Protein AF-A0A1B6J7Y0-F1 (afdb_monomer_lite)

pLDDT: mean 83.36, std 16.85, range [33.19, 98.31]

Radius of gyration: 26.34 Å; chains: 1; bounding box: 70×62×47 Å

Structure (mmCIF, N/CA/C/O backbone):
data_AF-A0A1B6J7Y0-F1
#
_entry.id   AF-A0A1B6J7Y0-F1
#
loop_
_atom_site.group_PDB
_atom_site.id
_atom_site.type_symbol
_atom_site.label_atom_id
_atom_site.label_alt_id
_atom_site.label_comp_id
_atom_site.label_asym_id
_atom_site.label_entity_id
_atom_site.label_seq_id
_atom_site.pdbx_PDB_ins_code
_atom_site.Cartn_x
_atom_site.Cartn_y
_atom_site.Cartn_z
_atom_site.occupancy
_atom_site.B_iso_or_equiv
_atom_site.auth_seq_id
_atom_site.auth_comp_id
_atom_site.auth_asym_id
_atom_site.auth_atom_id
_atom_site.pdbx_PDB_model_num
ATOM 1 N N . GLY A 1 1 ? -1.608 15.119 -3.013 1.00 83.81 1 GLY A N 1
ATOM 2 C CA . GLY A 1 1 ? -0.729 13.961 -3.301 1.00 83.81 1 GLY A CA 1
ATOM 3 C C . GLY A 1 1 ? -1.108 12.775 -2.426 1.00 83.81 1 GLY A C 1
ATOM 4 O O . GLY A 1 1 ? -1.631 13.003 -1.343 1.00 83.81 1 GLY A O 1
ATOM 5 N N . LEU A 1 2 ? -0.848 11.538 -2.877 1.00 93.56 2 LEU A N 1
ATOM 6 C CA . LEU A 1 2 ? -1.266 10.288 -2.208 1.00 93.56 2 LEU A CA 1
ATOM 7 C C . LEU A 1 2 ? -0.816 10.196 -0.740 1.00 93.56 2 LEU A C 1
ATOM 9 O O . LEU A 1 2 ? -1.638 9.933 0.126 1.00 93.56 2 LEU A O 1
ATOM 13 N N . ILE A 1 3 ? 0.459 10.483 -0.456 1.00 97.50 3 ILE A N 1
ATOM 14 C CA . ILE A 1 3 ? 1.036 10.457 0.904 1.00 97.50 3 ILE A CA 1
ATOM 15 C C . ILE A 1 3 ? 0.236 11.348 1.866 1.00 97.50 3 ILE A C 1
ATOM 17 O O . ILE A 1 3 ? -0.100 10.933 2.970 1.00 97.50 3 ILE A O 1
ATOM 21 N N . GLY A 1 4 ? -0.119 12.559 1.424 1.00 97.38 4 GLY A N 1
ATOM 22 C CA . GLY A 1 4 ? -0.915 13.490 2.224 1.00 97.38 4 GLY A CA 1
ATOM 23 C C . GLY A 1 4 ? -2.311 12.953 2.543 1.00 97.38 4 GLY A C 1
ATOM 24 O O . GLY A 1 4 ? -2.765 13.105 3.671 1.00 97.38 4 GLY A O 1
ATOM 25 N N . LEU A 1 5 ? -2.961 12.276 1.588 1.00 97.50 5 LEU A N 1
ATOM 26 C CA . LEU A 1 5 ? -4.272 11.654 1.808 1.00 97.50 5 LEU A CA 1
ATOM 27 C C . LEU A 1 5 ? -4.183 10.479 2.786 1.00 97.50 5 LEU A C 1
ATOM 29 O O . LEU A 1 5 ? -5.011 10.384 3.686 1.00 97.50 5 LEU A O 1
ATOM 33 N N . LEU A 1 6 ? -3.163 9.625 2.653 1.00 98.00 6 LEU A N 1
ATOM 34 C CA . LEU A 1 6 ? -2.922 8.517 3.583 1.00 98.00 6 LEU A CA 1
ATOM 35 C C . LEU A 1 6 ? -2.706 9.039 5.009 1.00 98.00 6 LEU A C 1
ATOM 37 O O . LEU A 1 6 ? -3.392 8.609 5.930 1.00 98.00 6 LEU A O 1
ATOM 41 N N . ASN A 1 7 ? -1.830 10.032 5.179 1.00 97.94 7 ASN A N 1
ATOM 42 C CA . ASN A 1 7 ? -1.553 10.629 6.486 1.00 97.94 7 ASN A CA 1
ATOM 43 C C . ASN A 1 7 ? -2.782 11.327 7.083 1.00 97.94 7 ASN A C 1
ATOM 45 O O . ASN A 1 7 ? -3.017 11.240 8.288 1.00 97.94 7 ASN A O 1
ATOM 49 N N . LEU A 1 8 ? -3.571 12.024 6.261 1.00 97.56 8 LEU A N 1
ATOM 50 C CA . LEU A 1 8 ? -4.809 12.654 6.711 1.00 97.56 8 LEU A CA 1
ATOM 51 C C . LEU A 1 8 ? -5.801 11.599 7.216 1.00 97.56 8 LEU A C 1
ATOM 53 O O . LEU A 1 8 ? -6.318 11.737 8.323 1.00 97.56 8 LEU A O 1
ATOM 57 N N . MET A 1 9 ? -6.006 10.519 6.456 1.00 96.00 9 MET A N 1
ATOM 58 C CA . MET A 1 9 ? -6.873 9.411 6.866 1.00 96.00 9 MET A CA 1
ATOM 59 C C . MET A 1 9 ? -6.391 8.752 8.162 1.00 96.00 9 MET A C 1
ATOM 61 O O . MET A 1 9 ? -7.204 8.534 9.059 1.00 96.00 9 MET A O 1
ATOM 65 N N . SER A 1 10 ? -5.084 8.507 8.312 1.00 96.44 10 SER A N 1
ATOM 66 C CA . SER A 1 10 ? -4.525 7.942 9.547 1.00 96.44 10 SER A CA 1
ATOM 67 C C . SER A 1 10 ? -4.821 8.828 10.751 1.00 96.44 10 SER A C 1
ATOM 69 O O . SER A 1 10 ? -5.215 8.334 11.802 1.00 96.44 10 SER A O 1
ATOM 71 N N . ASN A 1 11 ? -4.675 10.148 10.608 1.00 96.06 11 ASN A N 1
ATOM 72 C CA . ASN A 1 11 ? -4.964 11.076 11.699 1.00 96.06 11 ASN A CA 1
ATOM 73 C C . ASN A 1 11 ? -6.458 11.147 12.039 1.00 96.06 11 ASN A C 1
ATOM 75 O O . ASN A 1 11 ? -6.796 11.183 13.217 1.00 96.06 11 ASN A O 1
ATOM 79 N N . ILE A 1 12 ? -7.351 11.092 11.047 1.00 94.81 12 ILE A N 1
ATOM 80 C CA . ILE A 1 12 ? -8.802 11.039 11.291 1.00 94.81 12 ILE A CA 1
ATOM 81 C C . ILE A 1 12 ? -9.178 9.750 12.039 1.00 94.81 12 ILE A C 1
ATOM 83 O O . ILE A 1 12 ? -9.937 9.787 13.007 1.00 94.81 12 ILE A O 1
ATOM 87 N N . LEU A 1 13 ? -8.618 8.606 11.637 1.00 95.12 13 LEU A N 1
ATOM 88 C CA . LEU A 1 13 ? -8.939 7.307 12.235 1.00 95.12 13 LEU A CA 1
ATOM 89 C C . LEU A 1 13 ? -8.462 7.146 13.682 1.00 95.12 13 LEU A C 1
ATOM 91 O O . LEU A 1 13 ? -9.064 6.358 14.415 1.00 95.12 13 LEU A O 1
ATOM 95 N N . LYS A 1 14 ? -7.463 7.921 14.128 1.00 94.19 14 LYS A N 1
ATOM 96 C CA . LYS A 1 14 ? -7.039 7.959 15.541 1.00 94.19 14 LYS A CA 1
ATOM 97 C C . LYS A 1 14 ? -8.170 8.363 16.489 1.00 94.19 14 LYS A C 1
ATOM 99 O O . LYS A 1 14 ? -8.151 7.974 17.654 1.00 94.19 14 LYS A O 1
ATOM 104 N N . HIS A 1 15 ? -9.175 9.089 15.996 1.00 93.94 15 HIS A N 1
ATOM 105 C CA . HIS A 1 15 ? -10.366 9.462 16.763 1.00 93.94 15 HIS A CA 1
ATOM 106 C C . HIS A 1 15 ? -11.436 8.354 16.828 1.00 93.94 15 HIS A C 1
ATOM 108 O O . HIS A 1 15 ? -12.516 8.584 17.360 1.00 93.94 15 HIS A O 1
ATOM 114 N N . ASN A 1 16 ? -11.142 7.150 16.319 1.00 85.88 16 ASN A N 1
ATOM 115 C CA . ASN A 1 16 ? -12.008 5.964 16.340 1.00 85.88 16 ASN A CA 1
ATOM 116 C C . ASN A 1 16 ? -13.448 6.208 15.841 1.00 85.88 16 ASN A C 1
ATOM 118 O O . ASN A 1 16 ? -14.408 5.899 16.550 1.00 85.88 16 ASN A O 1
ATOM 122 N N . PRO A 1 17 ? -13.628 6.720 14.610 1.00 89.31 17 PRO A N 1
ATOM 123 C CA . PRO A 1 17 ? -14.957 6.846 14.026 1.00 89.31 17 PRO A CA 1
ATOM 124 C C . PRO A 1 17 ? -15.599 5.466 13.817 1.00 89.31 17 PRO A C 1
ATOM 126 O O . PRO A 1 17 ? -14.915 4.494 13.485 1.00 89.31 17 PRO A O 1
ATOM 129 N N . SER A 1 18 ? -16.930 5.389 13.919 1.00 89.44 18 SER A N 1
ATOM 130 C CA . SER A 1 18 ? -17.707 4.162 13.659 1.00 89.44 18 SER A CA 1
ATOM 131 C C . SER A 1 18 ? -17.487 3.593 12.251 1.00 89.44 18 SER A C 1
ATOM 133 O O . SER A 1 18 ? -17.546 2.382 12.059 1.00 89.44 18 SER A O 1
ATOM 135 N N . PHE A 1 19 ? -17.134 4.451 11.287 1.00 91.69 19 PHE A N 1
ATOM 136 C CA . PHE A 1 19 ? -16.689 4.082 9.937 1.00 91.69 19 PHE A CA 1
ATOM 137 C C . PHE A 1 19 ? -15.668 2.934 9.931 1.00 91.69 19 PHE A C 1
ATOM 139 O O . PHE A 1 19 ? -15.732 2.040 9.090 1.00 91.69 19 PHE A O 1
ATOM 146 N N . LYS A 1 20 ? -14.741 2.936 10.896 1.00 90.69 20 LYS A N 1
ATOM 147 C CA . LYS A 1 20 ? -13.635 1.982 10.985 1.00 90.69 20 LYS A CA 1
ATOM 148 C C . LYS A 1 20 ? -14.099 0.530 11.085 1.00 90.69 20 LYS A C 1
ATOM 150 O O . LYS A 1 20 ? -13.458 -0.347 10.515 1.00 90.69 20 LYS A O 1
ATOM 155 N N . THR A 1 21 ? -15.176 0.271 11.826 1.00 90.25 21 THR A N 1
ATOM 156 C CA . THR A 1 21 ? -15.714 -1.082 12.045 1.00 90.25 21 THR A CA 1
ATOM 157 C C . THR A 1 21 ? -16.786 -1.466 11.026 1.00 90.25 21 THR A C 1
ATOM 159 O O . THR A 1 21 ? -17.167 -2.636 10.957 1.00 90.25 21 THR A O 1
ATOM 162 N N . GLY A 1 22 ? -17.251 -0.501 10.228 1.00 92.62 22 GLY A N 1
ATOM 163 C CA . GLY A 1 22 ? -18.203 -0.698 9.142 1.00 92.62 22 GLY A CA 1
ATOM 164 C C . GLY A 1 22 ? -17.618 -1.444 7.941 1.00 92.62 22 GLY A C 1
ATOM 165 O O . GLY A 1 22 ? -16.425 -1.757 7.872 1.00 92.62 22 GLY A O 1
ATOM 166 N N . LYS A 1 23 ? -18.481 -1.717 6.958 1.00 94.12 23 LYS A N 1
ATOM 167 C CA . LYS A 1 23 ? -18.084 -2.369 5.698 1.00 94.12 23 LYS A CA 1
ATOM 168 C C . LYS A 1 23 ? -17.173 -1.466 4.872 1.00 94.12 23 LYS A C 1
ATOM 170 O O . LYS A 1 23 ? -16.273 -1.943 4.192 1.00 94.12 23 LYS A O 1
ATOM 175 N N . GLU A 1 24 ? -17.382 -0.164 4.974 1.00 93.44 24 GLU A N 1
ATOM 176 C CA . GLU A 1 24 ? -16.629 0.870 4.282 1.00 93.44 24 GLU A CA 1
ATOM 177 C C . GLU A 1 24 ? -15.188 0.942 4.810 1.00 93.44 24 GLU A C 1
ATOM 179 O O . GLU A 1 24 ? -14.249 1.032 4.021 1.00 93.44 24 GLU A O 1
ATOM 184 N N . GLY A 1 25 ? -14.986 0.801 6.126 1.00 94.56 25 GLY A N 1
ATOM 185 C CA . GLY A 1 25 ? -13.652 0.695 6.726 1.00 94.56 25 GLY A CA 1
ATOM 186 C C . GLY A 1 25 ? -12.895 -0.560 6.278 1.00 94.56 25 GLY A C 1
ATOM 187 O O . GLY A 1 25 ? -11.696 -0.495 6.005 1.00 94.56 25 GLY A O 1
ATOM 188 N N . GLN A 1 26 ? -13.596 -1.688 6.128 1.00 95.81 26 GLN A N 1
ATOM 189 C CA . GLN A 1 26 ? -13.025 -2.926 5.577 1.00 95.81 26 GLN A CA 1
ATOM 190 C C . GLN A 1 26 ? -12.687 -2.790 4.086 1.00 95.81 26 GLN A C 1
ATOM 192 O O . GLN A 1 26 ? -11.650 -3.277 3.636 1.00 95.81 26 GLN A O 1
ATOM 197 N N . ALA A 1 27 ? -13.530 -2.103 3.310 1.00 97.00 27 ALA A N 1
ATOM 198 C CA . ALA A 1 27 ? -13.248 -1.800 1.909 1.00 97.00 27 ALA A CA 1
ATOM 199 C C . ALA A 1 27 ? -11.995 -0.922 1.774 1.00 97.00 27 ALA A C 1
ATOM 201 O O . ALA A 1 27 ? -11.102 -1.256 0.998 1.00 97.00 27 ALA A O 1
ATOM 202 N N . LEU A 1 28 ? -11.872 0.123 2.600 1.00 96.69 28 LEU A N 1
ATOM 203 C CA . LEU A 1 28 ? -10.677 0.967 2.642 1.00 96.69 28 LEU A CA 1
ATOM 204 C C . LEU A 1 28 ? -9.423 0.164 3.014 1.00 96.69 28 LEU A C 1
ATOM 206 O O . LEU A 1 28 ? -8.381 0.337 2.387 1.00 96.69 28 LEU A O 1
ATOM 210 N N . LEU A 1 29 ? -9.510 -0.737 3.998 1.00 97.81 29 LEU A N 1
ATOM 211 C CA . LEU A 1 29 ? -8.403 -1.628 4.361 1.00 97.81 29 LEU A CA 1
ATOM 212 C C . LEU A 1 29 ? -7.934 -2.448 3.158 1.00 97.81 29 LEU A C 1
ATOM 214 O O . LEU A 1 29 ? -6.732 -2.524 2.898 1.00 97.81 29 LEU A O 1
ATOM 218 N N . ASN A 1 30 ? -8.876 -3.025 2.409 1.00 96.75 30 ASN A N 1
ATOM 219 C CA . ASN A 1 30 ? -8.566 -3.789 1.207 1.00 96.75 30 ASN A CA 1
ATOM 220 C C . ASN A 1 30 ? -7.902 -2.910 0.142 1.00 96.75 30 ASN A C 1
ATOM 222 O O . ASN A 1 30 ? -6.867 -3.297 -0.386 1.00 96.75 30 ASN A O 1
ATOM 226 N N . GLU A 1 31 ? -8.424 -1.714 -0.128 1.00 96.06 31 GLU A N 1
ATOM 227 C CA . GLU A 1 31 ? -7.817 -0.799 -1.101 1.00 96.06 31 GLU A CA 1
ATOM 228 C C . GLU A 1 31 ? -6.390 -0.391 -0.721 1.00 96.06 31 GLU A C 1
ATOM 230 O O . GLU A 1 31 ? -5.491 -0.421 -1.562 1.00 96.06 31 GLU A O 1
ATOM 235 N N . VAL A 1 32 ? -6.152 -0.047 0.548 1.00 97.56 32 VAL A N 1
ATOM 236 C CA . VAL A 1 32 ? -4.815 0.323 1.035 1.00 97.56 32 VAL A CA 1
ATOM 237 C C . VAL A 1 32 ? -3.854 -0.865 0.933 1.00 97.56 32 VAL A C 1
ATOM 239 O O . VAL A 1 32 ? -2.686 -0.682 0.582 1.00 97.56 32 VAL A O 1
ATOM 242 N N . PHE A 1 33 ? -4.338 -2.085 1.176 1.00 97.56 33 PHE A N 1
ATOM 243 C CA . PHE A 1 33 ? -3.562 -3.303 0.957 1.00 97.56 33 PHE A CA 1
ATOM 244 C C . PHE A 1 33 ? -3.172 -3.470 -0.521 1.00 97.56 33 PHE A C 1
ATOM 246 O O . PHE A 1 33 ? -1.999 -3.686 -0.826 1.00 97.56 33 PHE A O 1
ATOM 253 N N . GLU A 1 34 ? -4.111 -3.282 -1.452 1.00 95.00 34 GLU A N 1
ATOM 254 C CA . GLU A 1 34 ? -3.819 -3.326 -2.891 1.00 95.00 34 GLU A CA 1
ATOM 255 C C . GLU A 1 34 ? -2.838 -2.214 -3.303 1.00 95.00 34 GLU A C 1
ATOM 257 O O . GLU A 1 34 ? -1.929 -2.441 -4.101 1.00 95.00 34 GLU A O 1
ATOM 262 N N . PHE A 1 35 ? -2.928 -1.014 -2.715 1.00 95.50 35 PHE A N 1
ATOM 263 C CA . PHE A 1 35 ? -1.967 0.065 -2.981 1.00 95.50 35 PHE A CA 1
ATOM 264 C C . PHE A 1 35 ? -0.527 -0.319 -2.622 1.00 95.50 35 PHE A C 1
ATOM 266 O O . PHE A 1 35 ? 0.399 0.216 -3.237 1.00 95.50 35 PHE A O 1
ATOM 273 N N . LEU A 1 36 ? -0.338 -1.226 -1.661 1.00 95.56 36 LEU A N 1
ATOM 274 C CA . LEU A 1 36 ? 0.965 -1.708 -1.200 1.00 95.56 36 LEU A CA 1
ATOM 275 C C . LEU A 1 36 ? 1.489 -2.922 -1.973 1.00 95.56 36 LEU A C 1
ATOM 277 O O . LEU A 1 36 ? 2.708 -3.016 -2.162 1.00 95.56 36 LEU A O 1
ATOM 281 N N . PHE A 1 37 ? 0.600 -3.842 -2.359 1.00 93.81 37 PHE A N 1
ATOM 282 C CA . PHE A 1 37 ? 0.976 -5.207 -2.743 1.00 93.81 37 PHE A CA 1
ATOM 283 C C . PHE A 1 37 ? 0.420 -5.694 -4.083 1.00 93.81 37 PHE A C 1
ATOM 285 O O . PHE A 1 37 ? 0.930 -6.690 -4.594 1.00 93.81 37 PHE A O 1
ATOM 292 N N . ALA A 1 38 ? -0.579 -5.023 -4.664 1.00 89.62 38 ALA A N 1
ATOM 293 C CA . ALA A 1 38 ? -1.138 -5.452 -5.941 1.00 89.62 38 ALA A CA 1
ATOM 294 C C . ALA A 1 38 ? -0.076 -5.400 -7.044 1.00 89.62 38 ALA A C 1
ATOM 296 O O . ALA A 1 38 ? 0.687 -4.432 -7.157 1.00 89.62 38 ALA A O 1
ATOM 297 N N . LEU A 1 39 ? -0.056 -6.439 -7.875 1.00 85.44 39 LEU A N 1
ATOM 298 C CA . LEU A 1 39 ? 0.769 -6.479 -9.072 1.00 85.44 39 LEU A CA 1
ATOM 299 C C . LEU A 1 39 ? 0.059 -5.739 -10.213 1.00 85.44 39 LEU A C 1
ATOM 301 O O . LEU A 1 39 ? -1.169 -5.782 -10.300 1.00 85.44 39 LEU A O 1
ATOM 305 N N . PRO A 1 40 ? 0.803 -5.058 -11.096 1.00 83.44 40 PRO A N 1
ATOM 306 C CA . PRO A 1 40 ? 0.213 -4.461 -12.282 1.00 83.44 40 PRO A CA 1
ATOM 307 C C . PRO A 1 40 ? -0.319 -5.547 -13.227 1.00 83.44 40 PRO A C 1
ATOM 309 O O . PRO A 1 40 ? 0.394 -6.489 -13.567 1.00 83.44 40 PRO A O 1
ATOM 312 N N . ASP A 1 41 ? -1.546 -5.366 -13.707 1.00 83.44 41 ASP A N 1
ATOM 313 C CA . ASP A 1 41 ? -2.141 -6.144 -14.798 1.00 83.44 41 ASP A CA 1
ATOM 314 C C . ASP A 1 41 ? -2.487 -5.218 -15.990 1.00 83.44 41 ASP A C 1
ATOM 316 O O . ASP A 1 41 ? -2.428 -3.989 -15.849 1.00 83.44 41 ASP A O 1
ATOM 320 N N . PRO A 1 42 ? -2.828 -5.750 -17.182 1.00 85.88 42 PRO A N 1
ATOM 321 C CA . PRO A 1 42 ? -3.130 -4.935 -18.360 1.00 85.88 42 PRO A CA 1
ATOM 322 C C . PRO A 1 42 ? -4.195 -3.853 -18.137 1.00 85.88 42 PRO A C 1
ATOM 324 O O . PRO A 1 42 ? -4.092 -2.786 -18.752 1.00 85.88 42 PRO A O 1
ATOM 327 N N . SER A 1 43 ? -5.161 -4.114 -17.253 1.00 84.06 43 SER A N 1
ATOM 328 C CA . SER A 1 43 ? -6.243 -3.204 -16.867 1.00 84.06 43 SER A CA 1
ATOM 329 C C . SER A 1 43 ? -5.807 -2.231 -15.770 1.00 84.06 43 SER A C 1
ATOM 331 O O . SER A 1 43 ? -6.249 -1.085 -15.763 1.00 84.06 43 SER A O 1
ATOM 333 N N . ASN A 1 44 ? -4.898 -2.641 -14.876 1.00 81.50 44 ASN A N 1
ATOM 334 C CA . ASN A 1 44 ? -4.449 -1.828 -13.744 1.00 81.50 44 ASN A CA 1
ATOM 335 C C . ASN A 1 44 ? -2.925 -1.620 -13.697 1.00 81.50 44 ASN A C 1
ATOM 337 O O . ASN A 1 44 ? -2.252 -1.855 -12.690 1.00 81.50 44 ASN A O 1
ATOM 341 N N . ARG A 1 45 ? -2.370 -1.068 -14.780 1.00 86.75 45 ARG A N 1
ATOM 342 C CA . ARG A 1 45 ? -0.919 -0.842 -14.964 1.00 86.75 45 ARG A CA 1
ATOM 343 C C . ARG A 1 45 ? -0.258 0.059 -13.915 1.00 86.75 45 ARG A C 1
ATOM 345 O O . ARG A 1 45 ? 0.965 0.111 -13.816 1.00 86.75 45 ARG A O 1
ATOM 352 N N . HIS A 1 46 ? -1.046 0.836 -13.175 1.00 82.50 46 HIS A N 1
ATOM 353 C CA . HIS A 1 46 ? -0.533 1.816 -12.220 1.00 82.50 46 HIS A CA 1
ATOM 354 C C . HIS A 1 46 ? -0.218 1.232 -10.838 1.00 82.50 46 HIS A C 1
ATOM 356 O O . HIS A 1 46 ? 0.369 1.948 -10.022 1.00 82.50 46 HIS A O 1
ATOM 362 N N . PHE A 1 47 ? -0.570 -0.031 -10.575 1.00 87.19 47 PHE A N 1
ATOM 363 C CA . PHE A 1 47 ? -0.229 -0.692 -9.319 1.00 87.19 47 PHE A CA 1
ATOM 364 C C . PHE A 1 47 ? 1.234 -1.173 -9.258 1.00 87.19 47 PHE A C 1
ATOM 366 O O . PHE A 1 47 ? 1.860 -1.391 -10.297 1.00 87.19 47 PHE A O 1
ATOM 373 N N . PRO A 1 48 ? 1.786 -1.318 -8.038 1.00 92.56 48 PRO A N 1
ATOM 374 C CA . PRO A 1 48 ? 1.237 -0.797 -6.781 1.00 92.56 48 PRO A CA 1
ATOM 375 C C . PRO A 1 48 ? 1.269 0.742 -6.760 1.00 92.56 48 PRO A C 1
ATOM 377 O O . PRO A 1 48 ? 2.147 1.369 -7.361 1.00 92.56 48 PRO A O 1
ATOM 380 N N . LYS A 1 49 ? 0.309 1.380 -6.073 1.00 91.81 49 LYS A N 1
ATOM 381 C CA . LYS A 1 49 ? 0.258 2.854 -5.979 1.00 91.81 49 LYS A CA 1
ATOM 382 C C . LYS A 1 49 ? 1.342 3.406 -5.042 1.00 91.81 49 LYS A C 1
ATOM 384 O O . LYS A 1 49 ? 1.892 4.478 -5.298 1.00 91.81 49 LYS A O 1
ATOM 389 N N . CYS A 1 50 ? 1.692 2.674 -3.984 1.00 94.75 50 CYS A N 1
ATOM 390 C CA . CYS A 1 50 ? 2.738 3.042 -3.030 1.00 94.75 50 CYS A CA 1
ATOM 391 C C . CYS A 1 50 ? 4.127 2.599 -3.520 1.00 94.75 50 CYS A C 1
ATOM 393 O O . CYS A 1 50 ? 4.693 1.619 -3.033 1.00 94.75 50 CYS A O 1
ATOM 395 N N . LYS A 1 51 ? 4.678 3.343 -4.490 1.00 90.62 51 LYS A N 1
ATOM 396 C CA . LYS A 1 51 ? 5.982 3.052 -5.121 1.00 90.62 51 LYS A CA 1
ATOM 397 C C . LYS A 1 51 ? 7.192 3.551 -4.328 1.00 90.62 51 LYS A C 1
ATOM 399 O O . LYS A 1 51 ? 8.258 2.956 -4.411 1.00 90.62 51 LYS A O 1
ATOM 404 N N . SER A 1 52 ? 7.050 4.647 -3.579 1.00 94.00 52 SER A N 1
ATOM 405 C CA . SER A 1 52 ? 8.142 5.230 -2.789 1.00 94.00 52 SER A CA 1
ATOM 406 C C . SER A 1 52 ? 8.119 4.740 -1.345 1.00 94.00 52 SER A C 1
ATOM 408 O O . SER A 1 52 ? 7.053 4.447 -0.803 1.00 94.00 52 SER A O 1
ATOM 410 N N . GLN A 1 53 ? 9.284 4.728 -0.692 1.00 95.94 53 GLN A N 1
ATOM 411 C CA . GLN A 1 53 ? 9.390 4.342 0.716 1.00 95.94 53 GLN A CA 1
ATOM 412 C C . GLN A 1 53 ? 8.455 5.168 1.610 1.00 95.94 53 GLN A C 1
ATOM 414 O O . GLN A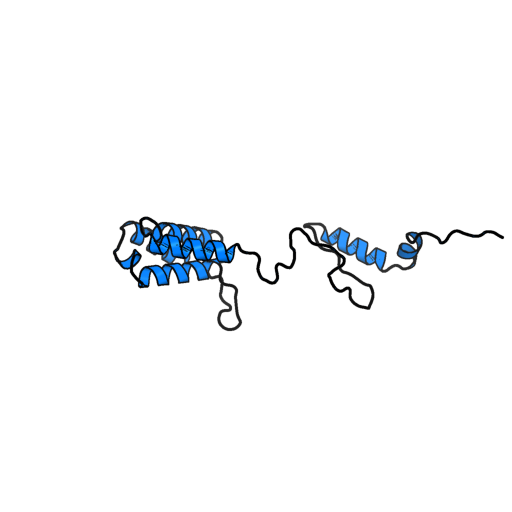 1 53 ? 7.728 4.605 2.418 1.00 95.94 53 GLN A O 1
ATOM 419 N N . ALA A 1 54 ? 8.396 6.487 1.399 1.00 96.56 54 ALA A N 1
ATOM 420 C CA . ALA A 1 54 ? 7.501 7.370 2.145 1.00 96.56 54 ALA A CA 1
ATOM 421 C C . ALA A 1 54 ? 6.015 6.998 1.971 1.00 96.56 54 ALA A C 1
ATOM 423 O O . ALA A 1 54 ? 5.271 6.966 2.945 1.00 96.56 54 ALA A O 1
ATOM 424 N N . ALA A 1 55 ? 5.581 6.665 0.748 1.00 96.75 55 ALA A N 1
ATOM 425 C CA . ALA A 1 55 ? 4.203 6.240 0.499 1.00 96.75 55 ALA A CA 1
ATOM 426 C C . ALA A 1 55 ? 3.878 4.886 1.137 1.00 96.75 55 ALA A C 1
ATOM 428 O O . ALA A 1 55 ? 2.764 4.692 1.621 1.00 96.75 55 ALA A O 1
ATOM 429 N N . ARG A 1 56 ? 4.846 3.963 1.160 1.00 97.88 56 ARG A N 1
ATOM 430 C CA . ARG A 1 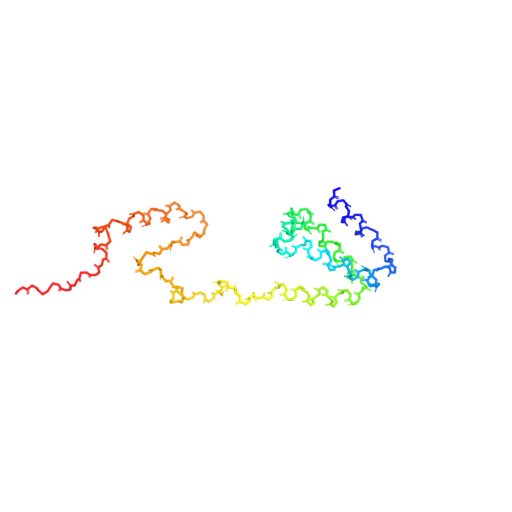56 ? 4.697 2.670 1.834 1.00 97.88 56 ARG A CA 1
ATOM 431 C C . ARG A 1 56 ? 4.565 2.853 3.342 1.00 97.88 56 ARG A C 1
ATOM 433 O O . ARG A 1 56 ? 3.608 2.340 3.908 1.00 97.88 56 ARG A O 1
ATOM 440 N N . SER A 1 57 ? 5.448 3.638 3.964 1.00 98.06 57 SER A N 1
ATOM 441 C CA . SER A 1 57 ? 5.379 3.947 5.398 1.00 98.06 57 SER A CA 1
ATOM 442 C C . SER A 1 57 ? 4.021 4.537 5.789 1.00 98.06 57 SER A C 1
ATOM 444 O O . SER A 1 57 ? 3.346 3.982 6.649 1.00 98.06 57 SER A O 1
ATOM 446 N N . SER A 1 58 ? 3.553 5.571 5.081 1.00 98.25 58 SER A N 1
ATOM 447 C CA . SER A 1 58 ? 2.239 6.177 5.344 1.00 98.25 58 SER A CA 1
ATOM 448 C C . SER A 1 58 ? 1.066 5.202 5.190 1.00 98.25 58 SER A C 1
ATOM 450 O O . SER A 1 58 ? 0.085 5.295 5.926 1.00 98.25 58 SER A O 1
ATOM 452 N N . ALA A 1 59 ? 1.136 4.268 4.237 1.00 98.31 59 ALA A N 1
ATOM 453 C CA . ALA A 1 59 ? 0.102 3.251 4.059 1.00 98.31 59 ALA A CA 1
ATOM 454 C C . ALA A 1 59 ? 0.132 2.191 5.174 1.00 98.31 59 ALA A C 1
ATOM 456 O O . ALA A 1 59 ? -0.928 1.769 5.631 1.00 98.31 59 ALA A O 1
ATOM 457 N N . TYR A 1 60 ? 1.315 1.789 5.653 1.00 98.25 60 TYR A N 1
ATOM 458 C CA . TYR A 1 60 ? 1.428 0.890 6.805 1.00 98.25 60 TYR A CA 1
ATOM 459 C C . TYR A 1 60 ? 0.873 1.522 8.080 1.00 98.25 60 TYR A C 1
ATOM 461 O O . TYR A 1 60 ? 0.096 0.871 8.777 1.00 98.25 60 TYR A O 1
ATOM 469 N N . ASP A 1 61 ? 1.183 2.794 8.338 1.00 98.12 61 ASP A N 1
ATOM 470 C CA . ASP A 1 61 ? 0.625 3.529 9.478 1.00 98.12 61 ASP A CA 1
ATOM 471 C C . ASP A 1 61 ? -0.910 3.557 9.424 1.00 98.12 61 ASP A C 1
ATOM 473 O O . ASP A 1 61 ? -1.583 3.345 10.434 1.00 98.12 61 ASP A O 1
ATOM 477 N N . LEU A 1 62 ? -1.478 3.752 8.229 1.00 98.25 62 LEU A N 1
ATOM 478 C CA . LEU A 1 62 ? -2.924 3.713 8.013 1.00 98.25 62 LEU A CA 1
ATOM 479 C C . LEU A 1 62 ? -3.523 2.327 8.289 1.00 98.25 62 LEU A C 1
ATOM 481 O O . LEU A 1 62 ? -4.560 2.230 8.945 1.00 98.25 62 LEU A O 1
ATOM 485 N N . LEU A 1 63 ? -2.881 1.250 7.823 1.00 98.00 63 LEU A N 1
ATOM 486 C CA . LEU A 1 63 ? -3.328 -0.119 8.102 1.00 98.00 63 LEU A CA 1
ATOM 487 C C . LEU A 1 63 ? -3.304 -0.429 9.603 1.00 98.00 63 LEU A C 1
ATOM 489 O O . LEU A 1 63 ? -4.258 -1.015 10.116 1.00 98.00 63 LEU A O 1
ATOM 493 N N . VAL A 1 64 ? -2.254 -0.006 10.313 1.00 97.31 64 VAL A N 1
ATOM 494 C CA . VAL A 1 64 ? -2.147 -0.159 11.772 1.00 97.31 64 VAL A CA 1
ATOM 495 C C . VAL A 1 64 ? -3.282 0.586 12.473 1.00 97.31 64 VAL A C 1
ATOM 497 O O . VAL A 1 64 ? -3.961 0.016 13.333 1.00 97.31 64 VAL A O 1
ATOM 500 N N . GLU A 1 65 ? -3.546 1.832 12.077 1.00 97.50 65 GLU A N 1
ATOM 501 C CA . GLU A 1 65 ? -4.658 2.593 12.642 1.00 97.50 65 GLU A CA 1
ATOM 502 C C . GLU A 1 65 ? -6.010 1.948 12.323 1.00 97.50 65 GLU A C 1
ATOM 504 O O . GLU A 1 65 ? -6.849 1.882 13.215 1.00 97.50 65 GLU A O 1
ATOM 509 N N . LEU A 1 66 ? -6.227 1.382 11.130 1.00 96.88 66 LEU A N 1
ATOM 510 C CA . LEU A 1 66 ? -7.473 0.696 10.756 1.00 96.88 66 LEU A CA 1
ATOM 511 C C . LEU A 1 66 ? -7.769 -0.558 11.590 1.00 96.88 66 LEU A C 1
ATOM 513 O O . LEU A 1 66 ? -8.942 -0.854 11.833 1.00 96.88 66 LEU A O 1
ATOM 517 N N . VAL A 1 67 ? -6.750 -1.287 12.050 1.00 96.81 67 VAL A N 1
ATOM 518 C CA . VAL A 1 67 ? -6.944 -2.517 12.844 1.00 96.81 67 VAL A CA 1
ATOM 519 C C . VAL A 1 67 ? -7.009 -2.274 14.352 1.00 96.81 67 VAL A C 1
ATOM 521 O O . VAL A 1 67 ? -7.538 -3.104 15.094 1.00 96.81 67 VAL A O 1
ATOM 524 N N . LYS A 1 68 ? -6.511 -1.132 14.835 1.00 94.94 68 LYS A N 1
ATOM 525 C CA . LYS A 1 68 ? -6.454 -0.805 16.266 1.00 94.94 68 LYS A CA 1
ATOM 526 C C . LYS A 1 68 ? -7.850 -0.808 16.905 1.00 94.94 68 LYS A C 1
ATOM 528 O O . LYS A 1 68 ? -8.695 0.008 16.560 1.00 94.94 68 LYS A O 1
ATOM 533 N N . GLY A 1 69 ? -8.126 -1.721 17.834 1.00 92.25 69 GLY A N 1
ATOM 534 C CA . GLY A 1 69 ? -9.460 -1.839 18.447 1.00 92.25 69 GLY A CA 1
ATOM 535 C C . GLY A 1 69 ? -10.568 -2.343 17.504 1.00 92.25 69 GLY A C 1
ATOM 536 O O . GLY A 1 69 ? -11.733 -2.328 17.884 1.00 92.25 69 GLY A O 1
ATOM 537 N N . ALA A 1 70 ? -10.229 -2.819 16.298 1.00 95.00 70 ALA A N 1
ATOM 538 C CA . ALA A 1 70 ? -11.169 -3.358 15.315 1.00 95.00 70 ALA A CA 1
ATOM 539 C C . ALA A 1 70 ? -10.815 -4.818 14.979 1.00 95.00 70 ALA A C 1
ATOM 541 O O . ALA A 1 70 ? -10.076 -5.106 14.036 1.00 95.00 70 ALA A O 1
ATOM 542 N N . ARG A 1 71 ? -11.361 -5.765 15.756 1.00 94.81 71 ARG A N 1
ATOM 543 C CA . ARG A 1 71 ? -11.033 -7.204 15.657 1.00 94.81 71 ARG A CA 1
ATOM 544 C C . ARG A 1 71 ? -11.266 -7.790 14.260 1.00 94.81 71 ARG A C 1
ATOM 546 O O . ARG A 1 71 ? -10.475 -8.613 13.808 1.00 94.81 71 ARG A O 1
ATOM 553 N N . GLN A 1 72 ? -12.331 -7.366 13.580 1.00 95.12 72 GLN A N 1
ATOM 554 C CA . GLN A 1 72 ? -12.657 -7.860 12.241 1.00 95.12 72 GLN A CA 1
ATOM 555 C C . GLN A 1 72 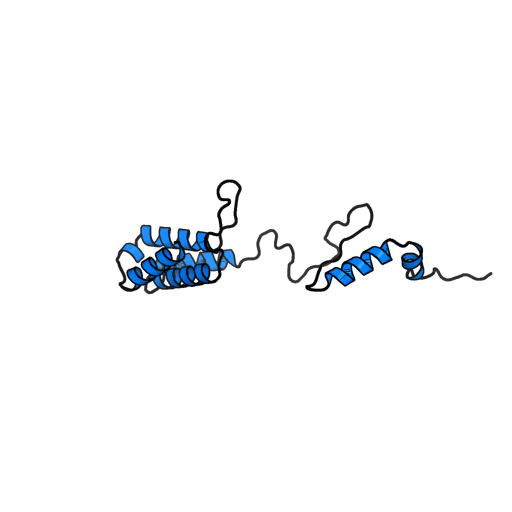? -11.615 -7.420 11.204 1.00 95.12 72 GLN A C 1
ATOM 557 O O . GLN A 1 72 ? -11.121 -8.251 10.444 1.00 95.12 72 GLN A O 1
ATOM 562 N N . ASN A 1 73 ? -11.216 -6.145 11.240 1.00 96.62 73 ASN A N 1
ATOM 563 C CA . ASN A 1 73 ? -10.163 -5.599 10.382 1.00 96.62 73 ASN A CA 1
ATOM 564 C C . ASN A 1 73 ? -8.825 -6.293 10.648 1.00 96.62 73 ASN A C 1
ATOM 566 O O . ASN A 1 73 ? -8.115 -6.641 9.709 1.00 96.62 73 ASN A O 1
ATOM 570 N N . TYR A 1 74 ? -8.498 -6.546 11.922 1.00 97.00 74 TYR A N 1
ATOM 571 C CA . TYR A 1 74 ? -7.296 -7.293 12.293 1.00 97.00 74 TYR A CA 1
ATOM 572 C C . TYR A 1 74 ? -7.281 -8.688 11.663 1.00 97.00 74 TYR A C 1
ATOM 574 O O . TYR A 1 74 ? -6.301 -9.055 11.020 1.00 97.00 74 TYR A O 1
ATOM 582 N N . LYS A 1 75 ? -8.376 -9.449 11.803 1.00 97.12 75 LYS A N 1
ATOM 583 C CA . LYS A 1 75 ? -8.490 -10.795 11.227 1.00 97.12 75 LYS A CA 1
ATOM 584 C C . LYS A 1 75 ? -8.310 -10.765 9.705 1.00 97.12 75 LYS A C 1
ATOM 586 O O . LYS A 1 75 ? -7.520 -11.540 9.177 1.00 97.12 75 LYS A O 1
ATOM 591 N N . GLN A 1 76 ? -8.977 -9.832 9.026 1.00 96.44 76 GLN A N 1
ATOM 592 C CA . GLN A 1 76 ? -8.883 -9.667 7.574 1.00 96.44 76 GLN A CA 1
ATOM 593 C C . GLN A 1 76 ? -7.461 -9.312 7.115 1.00 96.44 76 GLN A C 1
ATOM 595 O O . GLN A 1 76 ? -6.934 -9.944 6.200 1.00 96.44 76 GLN A O 1
ATOM 600 N N . LEU A 1 77 ? -6.823 -8.324 7.752 1.00 97.31 77 LEU A N 1
ATOM 601 C CA . LEU A 1 77 ? -5.455 -7.928 7.412 1.00 97.31 77 LEU A CA 1
ATOM 602 C C . LEU A 1 77 ? -4.472 -9.072 7.664 1.00 97.31 77 LEU A C 1
ATOM 604 O O . LEU A 1 77 ? -3.598 -9.320 6.839 1.00 97.31 77 LEU A O 1
ATOM 608 N N . HIS A 1 78 ? -4.628 -9.782 8.780 1.00 97.00 78 HIS A N 1
ATOM 609 C CA . HIS A 1 78 ? -3.790 -10.921 9.132 1.00 97.00 78 HIS A CA 1
ATOM 610 C C . HIS A 1 78 ? -3.882 -12.044 8.089 1.00 97.00 78 HIS A C 1
ATOM 612 O O . HIS A 1 78 ? -2.856 -12.521 7.609 1.00 97.00 78 HIS A O 1
ATOM 618 N N . GLU A 1 79 ? -5.093 -12.431 7.680 1.00 96.50 79 GLU A N 1
ATOM 619 C CA . GLU A 1 79 ? -5.310 -13.438 6.632 1.00 96.50 79 GLU A CA 1
ATOM 620 C C . GLU A 1 79 ? -4.682 -13.017 5.296 1.00 96.50 79 GLU A C 1
ATOM 622 O O . GLU A 1 79 ? -4.000 -13.818 4.652 1.00 96.50 79 GLU A O 1
ATOM 627 N N . LYS A 1 80 ? -4.842 -11.745 4.907 1.00 95.62 80 LYS A N 1
ATOM 628 C CA . LYS A 1 80 ? -4.227 -11.186 3.696 1.00 95.62 80 LYS A CA 1
ATOM 629 C C . LYS A 1 80 ? -2.703 -11.178 3.758 1.00 95.62 80 LYS A C 1
ATOM 631 O O . LYS A 1 80 ? -2.060 -11.573 2.792 1.00 95.62 80 LYS A O 1
ATOM 636 N N . LEU A 1 81 ? -2.117 -10.756 4.879 1.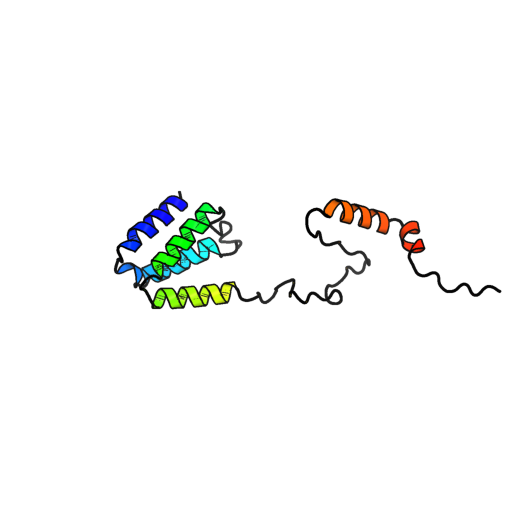00 94.88 81 LEU A N 1
ATOM 637 C CA . LEU A 1 81 ? -0.666 -10.761 5.062 1.00 94.88 81 LEU A CA 1
ATOM 638 C C . LEU A 1 81 ? -0.113 -12.184 5.016 1.00 94.88 81 LEU A C 1
ATOM 640 O O . LEU A 1 81 ? 0.895 -12.408 4.355 1.00 94.88 81 LEU A O 1
ATOM 644 N N . LEU A 1 82 ? -0.774 -13.152 5.655 1.00 93.44 82 LEU A N 1
ATOM 645 C CA . LEU A 1 82 ? -0.373 -14.553 5.552 1.00 93.44 82 LEU A CA 1
ATOM 646 C C . LEU A 1 82 ? -0.430 -15.044 4.107 1.00 93.44 82 LEU A C 1
ATOM 648 O O . LEU A 1 82 ? 0.515 -15.677 3.658 1.00 93.44 82 LEU A O 1
ATOM 652 N N . ALA A 1 83 ? -1.502 -14.742 3.370 1.00 90.75 83 ALA A N 1
ATOM 653 C CA . ALA A 1 83 ? -1.612 -15.112 1.961 1.00 90.75 83 ALA A CA 1
ATOM 654 C C . ALA A 1 83 ? -0.519 -14.460 1.098 1.00 90.75 83 ALA A C 1
ATOM 656 O O . ALA A 1 83 ? 0.069 -15.140 0.265 1.00 90.75 83 ALA A O 1
ATOM 657 N N . GLN A 1 84 ? -0.201 -13.186 1.339 1.00 88.88 84 GLN A N 1
ATOM 658 C CA . GLN A 1 84 ? 0.834 -12.449 0.610 1.00 88.88 84 GLN A CA 1
ATOM 659 C C . GLN A 1 84 ? 2.246 -13.001 0.837 1.00 88.88 84 GLN A C 1
ATOM 661 O O . GLN A 1 84 ? 3.082 -12.921 -0.056 1.00 88.88 84 GLN A O 1
ATOM 666 N N . HIS A 1 85 ? 2.522 -13.541 2.027 1.00 83.19 85 HIS A N 1
ATOM 667 C CA . HIS A 1 85 ? 3.817 -14.141 2.358 1.00 83.19 85 HIS A CA 1
ATOM 668 C C . HIS A 1 85 ? 3.887 -15.642 2.048 1.00 83.19 85 HIS A C 1
ATOM 670 O O . HIS A 1 85 ? 4.929 -16.257 2.278 1.00 83.19 85 HIS A O 1
ATOM 676 N N . LYS A 1 86 ? 2.813 -16.255 1.530 1.00 81.19 86 LYS A N 1
ATOM 677 C CA . LYS A 1 86 ? 2.907 -17.621 1.013 1.00 81.19 86 LYS A CA 1
ATOM 678 C C . LYS A 1 86 ? 3.731 -17.606 -0.277 1.00 81.19 86 LYS A C 1
ATOM 680 O O . LYS A 1 86 ? 3.495 -16.746 -1.126 1.00 81.19 86 LYS A O 1
ATOM 685 N N . PRO A 1 87 ? 4.655 -18.563 -0.458 1.00 68.00 87 PRO A N 1
ATOM 686 C CA . PRO A 1 87 ? 5.286 -18.780 -1.750 1.00 68.00 87 PRO A CA 1
ATOM 687 C C . PRO A 1 87 ? 4.200 -18.959 -2.813 1.00 68.00 87 PRO A C 1
ATOM 689 O O . PRO A 1 87 ? 3.243 -19.711 -2.608 1.00 68.00 87 PRO A O 1
ATOM 692 N N . GLY A 1 88 ? 4.318 -18.238 -3.927 1.00 64.44 88 GLY A N 1
ATOM 693 C CA . GLY A 1 88 ? 3.394 -18.410 -5.042 1.00 64.44 88 GLY A CA 1
ATOM 694 C C . GLY A 1 88 ? 3.487 -19.827 -5.628 1.00 64.44 88 GLY A C 1
ATOM 695 O O . GLY A 1 88 ? 4.494 -20.508 -5.428 1.00 64.44 88 GLY A O 1
ATOM 696 N N . PRO A 1 89 ? 2.489 -20.263 -6.420 1.00 58.66 89 PRO A N 1
ATOM 697 C CA . PRO A 1 89 ? 2.544 -21.540 -7.146 1.00 58.66 89 PRO A CA 1
ATOM 698 C C . PRO A 1 89 ? 3.739 -21.637 -8.116 1.00 58.66 89 PRO A C 1
ATOM 700 O O . PRO A 1 89 ? 4.094 -22.724 -8.558 1.00 58.66 89 PRO A O 1
ATOM 703 N N . HIS A 1 90 ? 4.380 -20.502 -8.413 1.00 47.91 90 HIS A N 1
ATOM 704 C CA . HIS A 1 90 ? 5.624 -20.377 -9.166 1.00 47.91 90 HIS A CA 1
ATOM 705 C C . HIS A 1 90 ? 6.658 -19.563 -8.378 1.00 47.91 90 HIS A C 1
ATOM 707 O O . HIS A 1 90 ? 7.123 -18.536 -8.864 1.00 47.91 90 HIS A O 1
ATOM 713 N N . SER A 1 91 ? 6.998 -19.958 -7.145 1.00 46.28 91 SER A N 1
ATOM 714 C CA . SER A 1 91 ? 8.259 -19.486 -6.552 1.00 46.28 91 SER A CA 1
ATOM 715 C C . SER A 1 91 ? 9.381 -19.982 -7.471 1.00 46.28 91 SER A C 1
ATOM 717 O O . SER A 1 91 ? 9.636 -21.184 -7.464 1.00 46.28 91 SER A O 1
ATOM 719 N N . PRO A 1 92 ? 10.025 -19.130 -8.294 1.00 48.41 92 PRO A N 1
ATOM 720 C CA . PRO A 1 92 ? 10.976 -19.611 -9.300 1.00 48.41 92 PRO A CA 1
ATOM 721 C C . PRO A 1 92 ? 12.230 -20.189 -8.640 1.00 48.41 92 PRO A C 1
ATOM 723 O O . PRO A 1 92 ? 12.988 -20.925 -9.251 1.00 48.41 92 PRO A O 1
ATOM 726 N N . TYR A 1 93 ? 12.426 -19.846 -7.369 1.00 49.59 93 TYR A N 1
ATOM 727 C CA . TYR A 1 93 ? 13.458 -20.384 -6.519 1.00 49.59 93 TYR A CA 1
ATOM 728 C C . TYR A 1 93 ? 12.790 -20.762 -5.200 1.00 49.59 93 TYR A C 1
ATOM 730 O O . TYR A 1 93 ? 12.417 -19.877 -4.420 1.00 49.59 93 TYR A O 1
ATOM 738 N N . PRO A 1 94 ? 12.587 -22.056 -4.918 1.00 51.47 94 PRO A N 1
ATOM 739 C CA . PRO A 1 94 ? 12.706 -22.474 -3.542 1.00 51.47 94 PRO A CA 1
ATOM 740 C C . PRO A 1 94 ? 14.139 -22.130 -3.117 1.00 51.47 94 PRO A C 1
ATOM 742 O O . PRO A 1 94 ? 15.068 -22.136 -3.928 1.00 51.47 94 PRO A O 1
ATOM 745 N N . TRP A 1 95 ? 14.358 -21.856 -1.839 1.00 58.09 95 TRP A N 1
ATOM 746 C CA . TRP A 1 95 ? 15.725 -21.854 -1.310 1.00 58.09 95 TRP A CA 1
ATOM 747 C C . TRP A 1 95 ? 16.425 -23.226 -1.526 1.00 58.09 95 TRP A C 1
ATOM 749 O O . TRP A 1 95 ? 17.632 -23.328 -1.343 1.00 58.09 95 TRP A O 1
ATOM 759 N N . ASP A 1 96 ? 15.676 -24.221 -2.026 1.00 52.34 96 ASP A N 1
ATOM 760 C CA . ASP A 1 96 ? 16.060 -25.535 -2.550 1.00 52.34 96 ASP A CA 1
ATOM 761 C C . ASP A 1 96 ? 16.227 -25.583 -4.094 1.00 52.34 96 ASP A C 1
ATOM 763 O O . ASP A 1 96 ? 15.795 -26.535 -4.744 1.00 52.34 96 ASP A O 1
ATOM 767 N N . TYR A 1 97 ? 16.794 -24.557 -4.737 1.00 53.44 97 TYR A N 1
ATOM 768 C CA . TYR A 1 97 ? 17.050 -24.603 -6.187 1.00 53.44 97 TYR A CA 1
ATOM 769 C C . TYR A 1 97 ? 18.067 -25.702 -6.548 1.00 53.44 97 TYR A C 1
ATOM 771 O O . TYR A 1 97 ? 19.244 -25.617 -6.186 1.00 53.44 97 TYR A O 1
ATOM 779 N N . TRP A 1 98 ? 17.612 -26.719 -7.292 1.00 50.62 98 TRP A N 1
ATOM 780 C CA . TRP A 1 98 ? 18.424 -27.833 -7.788 1.00 50.62 98 TRP A CA 1
ATOM 781 C C . TRP A 1 98 ? 18.635 -27.712 -9.316 1.00 50.62 98 TRP A C 1
ATOM 783 O O . TRP A 1 98 ? 17.674 -27.829 -10.075 1.00 50.62 98 TRP A O 1
ATOM 793 N N . PRO A 1 99 ? 19.874 -27.518 -9.814 1.00 50.56 99 PRO A N 1
ATOM 794 C CA . PRO A 1 99 ? 20.179 -27.175 -11.216 1.00 50.56 99 PRO A CA 1
ATOM 795 C C . PRO A 1 99 ? 19.824 -28.213 -12.297 1.00 50.56 99 PRO A C 1
ATOM 797 O O . PRO A 1 99 ? 20.152 -28.000 -13.465 1.00 50.56 99 PRO A O 1
ATOM 800 N N . HIS A 1 100 ? 19.242 -29.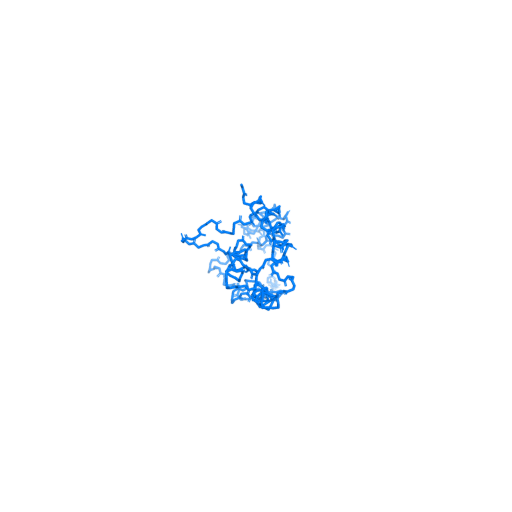355 -11.931 1.00 54.03 100 HIS A N 1
ATOM 801 C CA . HIS A 1 100 ? 18.844 -30.390 -12.889 1.00 54.03 100 HIS A CA 1
ATOM 802 C C . HIS A 1 100 ? 17.469 -30.145 -13.529 1.00 54.03 100 HIS A C 1
ATOM 804 O O . HIS A 1 100 ? 17.185 -30.779 -14.540 1.00 54.03 100 HIS A O 1
ATOM 810 N N . GLU A 1 101 ? 16.645 -29.249 -12.976 1.00 48.97 101 GLU A N 1
ATOM 811 C CA . GLU A 1 101 ? 15.231 -29.112 -13.369 1.00 48.97 101 GLU A CA 1
ATOM 812 C C . GLU A 1 101 ? 14.940 -27.942 -14.330 1.00 48.97 101 GLU A C 1
ATOM 814 O O . GLU A 1 101 ? 13.881 -27.931 -14.953 1.00 48.97 101 GLU A O 1
ATOM 819 N N . ASP A 1 102 ? 15.865 -26.997 -14.541 1.00 52.19 102 ASP A N 1
ATOM 820 C CA . ASP A 1 102 ? 15.663 -25.948 -15.549 1.00 52.19 102 ASP A CA 1
ATOM 821 C C . ASP A 1 102 ? 16.189 -26.388 -16.921 1.00 52.19 102 ASP A C 1
ATOM 823 O O . ASP A 1 102 ? 17.392 -26.571 -17.145 1.00 52.19 102 ASP A O 1
ATOM 827 N N . GLY A 1 103 ? 15.240 -26.541 -17.849 1.00 56.62 103 GLY A N 1
ATOM 828 C CA . GLY A 1 103 ? 15.451 -26.821 -19.262 1.00 56.62 103 GLY A CA 1
ATOM 829 C C . GLY A 1 103 ? 16.538 -25.934 -19.859 1.00 56.62 103 GLY A C 1
ATOM 830 O O . GLY A 1 103 ? 16.368 -24.729 -20.058 1.00 56.62 103 GLY A O 1
ATOM 831 N N . ARG A 1 104 ? 17.675 -26.554 -20.168 1.00 57.69 104 ARG A N 1
ATOM 832 C CA . ARG A 1 104 ? 18.708 -25.938 -20.996 1.00 57.69 104 ARG A CA 1
ATOM 833 C C . ARG A 1 104 ? 18.159 -25.800 -22.409 1.00 57.69 104 ARG A C 1
ATOM 835 O O . ARG A 1 104 ? 17.448 -26.679 -22.884 1.00 57.69 104 ARG A O 1
ATOM 842 N N . SER A 1 105 ? 18.527 -24.723 -23.093 1.00 56.66 105 SER A N 1
ATOM 843 C CA . SER A 1 105 ? 18.334 -24.655 -24.541 1.00 56.66 105 SER A CA 1
ATOM 844 C C . SER A 1 105 ? 19.031 -25.851 -25.202 1.00 56.66 105 SER A C 1
ATOM 846 O O . SER A 1 105 ? 20.162 -26.175 -24.824 1.00 56.66 105 SER A O 1
ATOM 848 N N . ASP A 1 106 ? 18.412 -26.462 -26.215 1.00 62.69 106 ASP A N 1
ATOM 849 C CA . ASP A 1 106 ? 18.978 -27.610 -26.949 1.00 62.69 106 ASP A CA 1
ATOM 850 C C . ASP A 1 106 ? 20.348 -27.303 -27.578 1.00 62.69 106 ASP A C 1
ATOM 852 O O . ASP A 1 106 ? 21.126 -28.202 -27.887 1.00 62.69 106 ASP A O 1
ATOM 856 N N . CYS A 1 107 ? 20.689 -26.020 -27.737 1.00 65.00 107 CYS A N 1
ATOM 857 C CA . CYS A 1 107 ? 21.996 -25.592 -28.229 1.00 65.00 107 CYS A CA 1
ATOM 858 C C . CYS A 1 107 ? 23.138 -25.710 -27.198 1.00 65.00 107 CYS A C 1
ATOM 860 O O . CYS A 1 107 ? 24.279 -25.387 -27.523 1.00 65.00 107 CYS A O 1
ATOM 862 N N . GLY A 1 108 ? 22.864 -26.149 -25.964 1.00 70.44 108 GLY A N 1
ATOM 863 C CA . GLY A 1 108 ? 23.880 -26.450 -24.947 1.00 70.44 108 GLY A CA 1
ATOM 864 C C . GLY A 1 108 ? 24.491 -25.233 -24.238 1.00 70.44 108 GLY A C 1
ATOM 865 O O . GLY A 1 108 ? 25.309 -25.403 -23.333 1.00 70.44 108 GLY A O 1
ATOM 866 N N . TYR A 1 109 ? 24.085 -24.015 -24.601 1.00 78.44 109 TYR A N 1
ATOM 867 C CA . TYR A 1 109 ? 24.500 -22.780 -23.935 1.00 78.44 109 TYR A CA 1
ATOM 868 C C . TYR A 1 109 ? 23.552 -22.414 -22.789 1.00 78.44 109 TYR A C 1
ATOM 870 O O . TYR A 1 109 ? 22.336 -22.566 -22.895 1.00 78.44 109 TYR A O 1
ATOM 878 N N . VAL A 1 110 ? 24.116 -21.902 -21.693 1.00 80.38 110 VAL A N 1
ATOM 879 C CA . VAL A 1 110 ? 23.370 -21.464 -20.504 1.00 80.38 110 VAL A CA 1
ATOM 880 C C . VAL A 1 110 ? 23.852 -20.091 -20.043 1.00 80.38 110 VAL A C 1
ATOM 882 O O . VAL A 1 110 ? 25.026 -19.752 -20.198 1.00 80.38 110 VAL A O 1
ATOM 885 N N . GLY A 1 111 ? 22.946 -19.297 -19.473 1.00 82.81 111 GLY A N 1
ATOM 886 C CA . GLY A 1 111 ? 23.287 -18.022 -18.842 1.00 82.81 111 GLY A CA 1
ATOM 887 C C . GLY A 1 111 ? 23.999 -18.206 -17.497 1.00 82.81 111 GLY A C 1
ATOM 888 O O . GLY A 1 111 ? 23.931 -19.270 -16.887 1.00 82.81 111 GLY A O 1
ATOM 889 N N . LEU A 1 112 ? 24.673 -17.153 -17.024 1.00 82.75 112 LEU A N 1
ATOM 890 C CA . LEU A 1 112 ? 25.209 -17.085 -15.660 1.00 82.75 112 LEU A CA 1
ATOM 891 C C . LEU A 1 112 ? 24.386 -16.096 -14.835 1.00 82.75 112 LEU A C 1
ATOM 893 O O . LEU A 1 112 ? 24.177 -14.955 -15.253 1.00 82.75 112 LEU A O 1
ATOM 897 N N . THR A 1 113 ? 23.952 -16.520 -13.652 1.00 80.69 113 THR A N 1
ATOM 898 C CA . THR A 1 113 ? 23.209 -15.670 -12.718 1.00 80.69 113 THR A CA 1
ATOM 899 C C . THR A 1 113 ? 24.125 -14.602 -12.120 1.00 80.69 113 THR A C 1
ATOM 901 O O . THR A 1 113 ? 25.207 -14.901 -11.619 1.00 80.69 113 THR A O 1
ATOM 904 N N . ASN A 1 114 ? 23.687 -13.342 -12.149 1.00 79.19 114 ASN A N 1
ATOM 905 C CA . ASN A 1 114 ? 24.401 -12.233 -11.520 1.00 79.19 114 ASN A CA 1
ATOM 906 C C . ASN A 1 114 ? 24.090 -12.206 -10.019 1.00 79.19 114 ASN A C 1
ATOM 908 O O . ASN A 1 114 ? 22.966 -11.909 -9.623 1.00 79.19 114 ASN A O 1
ATOM 912 N N . LEU A 1 115 ? 25.095 -12.475 -9.190 1.00 81.62 115 LEU A N 1
ATOM 913 C CA . LEU A 1 115 ? 24.980 -12.485 -7.727 1.00 81.62 115 LEU A CA 1
ATOM 914 C C . LEU A 1 115 ? 25.174 -11.090 -7.095 1.00 81.62 115 LEU A C 1
ATOM 916 O O . LEU A 1 115 ? 25.523 -10.977 -5.925 1.00 81.62 115 LEU A O 1
ATOM 920 N N . GLY A 1 116 ? 24.965 -10.023 -7.873 1.00 71.88 116 GLY A N 1
ATOM 921 C CA . GLY A 1 116 ? 25.243 -8.640 -7.486 1.00 71.88 116 GLY A CA 1
ATOM 922 C C . GLY A 1 116 ? 26.709 -8.278 -7.731 1.00 71.88 116 GLY A C 1
ATOM 923 O O . GLY A 1 116 ? 27.610 -9.010 -7.339 1.00 71.88 116 GLY A O 1
ATOM 924 N N . ALA A 1 117 ? 26.959 -7.168 -8.434 1.00 83.88 117 ALA A N 1
ATOM 925 C CA . ALA A 1 117 ? 28.300 -6.685 -8.806 1.00 83.88 117 ALA A CA 1
ATOM 926 C C . ALA A 1 117 ? 29.225 -7.704 -9.525 1.00 83.88 117 ALA A C 1
ATOM 928 O O . ALA A 1 117 ? 30.417 -7.452 -9.674 1.00 83.88 117 ALA A O 1
ATOM 929 N N . THR A 1 118 ? 28.698 -8.823 -10.034 1.00 92.19 118 THR A N 1
ATOM 930 C CA . THR A 1 118 ? 29.481 -9.890 -10.695 1.00 92.19 118 THR A CA 1
ATOM 931 C C . THR A 1 118 ? 29.285 -9.936 -12.210 1.00 92.19 118 THR A C 1
ATOM 933 O O . THR A 1 118 ? 29.865 -10.789 -12.880 1.00 92.19 118 THR A O 1
ATOM 936 N N . CYS A 1 119 ? 28.515 -9.005 -12.786 1.00 89.56 119 CYS A N 1
ATOM 937 C CA . CYS A 1 119 ? 28.242 -8.965 -14.227 1.00 89.56 119 CYS A CA 1
ATOM 938 C C . CYS A 1 119 ? 29.513 -8.897 -15.081 1.00 89.56 119 CYS A C 1
ATOM 940 O O . CYS A 1 119 ? 29.561 -9.527 -16.134 1.00 89.56 119 CYS A O 1
ATOM 942 N N . TYR A 1 120 ? 30.551 -8.187 -14.626 1.00 91.94 120 TYR A N 1
ATOM 943 C CA . TYR A 1 120 ? 31.826 -8.124 -15.342 1.00 91.94 120 TYR A CA 1
ATOM 944 C C . TYR A 1 120 ? 32.448 -9.523 -15.475 1.00 91.94 120 TYR A C 1
ATOM 946 O O . TYR A 1 120 ? 32.847 -9.934 -16.560 1.00 91.94 120 TYR A O 1
ATOM 954 N N . MET A 1 121 ? 32.454 -10.291 -14.384 1.00 92.19 121 MET A N 1
ATOM 955 C CA . MET A 1 121 ? 33.028 -11.629 -14.334 1.00 92.19 121 MET A CA 1
ATOM 956 C C . MET A 1 121 ? 32.171 -12.634 -15.104 1.00 92.19 121 MET A C 1
ATOM 958 O O . MET A 1 121 ? 32.717 -13.455 -15.837 1.00 92.19 121 MET A O 1
ATOM 962 N N . ALA A 1 122 ? 30.842 -12.533 -14.999 1.00 89.81 122 ALA A N 1
ATOM 963 C CA . ALA A 1 122 ? 29.914 -13.349 -15.776 1.00 89.81 122 ALA A CA 1
ATOM 964 C C . ALA A 1 122 ? 30.134 -13.157 -17.287 1.00 89.81 122 ALA A C 1
ATOM 966 O O . ALA A 1 122 ? 30.252 -14.140 -18.019 1.00 89.81 122 ALA A O 1
ATOM 967 N N . SER A 1 123 ? 30.289 -11.910 -17.745 1.00 89.19 123 SER A N 1
ATOM 968 C CA . SER A 1 123 ? 30.602 -11.603 -19.144 1.00 89.19 123 SER A CA 1
ATOM 969 C C . SER A 1 123 ? 31.970 -12.141 -19.562 1.00 89.19 123 SER A C 1
ATOM 971 O O . SER A 1 123 ? 32.083 -12.741 -20.627 1.00 89.19 123 SER A O 1
ATOM 973 N N . CYS A 1 124 ? 33.014 -11.984 -18.741 1.00 92.44 124 CYS A N 1
ATOM 974 C CA . CYS A 1 124 ? 34.338 -12.541 -19.042 1.00 92.44 124 CYS A CA 1
ATOM 975 C C . CYS A 1 124 ? 34.306 -14.072 -19.167 1.00 92.44 124 CYS A C 1
ATOM 977 O O . CYS A 1 124 ? 34.874 -14.628 -20.105 1.00 92.44 124 CYS A O 1
ATOM 979 N N . MET A 1 125 ? 33.613 -14.755 -18.254 1.00 90.38 125 MET A N 1
ATOM 980 C CA . MET A 1 125 ? 33.501 -16.215 -18.272 1.00 90.38 125 MET A CA 1
ATOM 981 C C . MET A 1 125 ? 32.724 -16.722 -19.490 1.00 90.38 125 MET A C 1
ATOM 983 O O . MET A 1 125 ? 33.146 -17.700 -20.103 1.00 90.38 125 MET A O 1
ATOM 987 N N . GLN A 1 126 ? 31.643 -16.042 -19.887 1.00 91.88 126 GLN A N 1
ATOM 988 C CA . GLN A 1 126 ? 30.910 -16.375 -21.113 1.00 91.88 126 GLN A CA 1
ATOM 989 C C . GLN A 1 126 ? 31.788 -16.201 -22.363 1.00 91.88 126 GLN A C 1
ATOM 991 O O . GLN A 1 126 ? 31.824 -17.095 -23.203 1.00 91.88 126 GLN A O 1
ATOM 996 N N . HIS A 1 127 ? 32.575 -15.120 -22.462 1.00 91.50 127 HIS A N 1
ATOM 997 C CA . HIS A 1 127 ? 33.511 -14.936 -23.582 1.00 91.50 127 HIS A CA 1
ATOM 998 C C . HIS A 1 127 ? 34.569 -16.045 -23.655 1.00 91.50 127 HIS A C 1
ATOM 1000 O O . HIS A 1 127 ? 34.820 -16.574 -24.736 1.00 91.50 127 HIS A O 1
ATOM 1006 N N . LEU A 1 128 ? 35.151 -16.439 -22.516 1.00 91.00 128 LEU A N 1
ATOM 1007 C CA . LEU A 1 128 ? 36.117 -17.542 -22.462 1.00 91.00 128 LEU A CA 1
ATOM 1008 C C . LEU A 1 128 ? 35.484 -18.883 -22.855 1.00 91.00 128 LEU A C 1
ATOM 1010 O O . LEU A 1 128 ? 36.104 -19.666 -23.569 1.00 91.00 128 LEU A O 1
ATOM 1014 N N . TYR A 1 129 ? 34.245 -19.148 -22.431 1.00 87.75 129 TYR A N 1
ATOM 1015 C CA . TYR A 1 129 ? 33.531 -20.380 -22.777 1.00 87.75 129 TYR A CA 1
ATOM 1016 C C . TYR A 1 129 ? 33.265 -20.509 -24.285 1.00 87.75 129 TYR A C 1
ATOM 1018 O O . TYR A 1 129 ? 33.260 -21.618 -24.825 1.00 87.75 129 TYR A O 1
ATOM 1026 N N . MET A 1 130 ? 33.093 -19.381 -24.979 1.00 89.44 130 MET A N 1
ATOM 1027 C CA . MET A 1 130 ? 32.895 -19.338 -26.430 1.00 89.44 130 MET A CA 1
ATOM 1028 C C . MET A 1 130 ? 34.182 -19.564 -27.234 1.00 89.44 130 MET A C 1
ATOM 1030 O O . MET A 1 130 ? 34.107 -19.710 -28.451 1.00 89.44 130 MET A O 1
ATOM 1034 N N . MET A 1 131 ? 35.349 -19.637 -26.584 1.00 92.25 131 MET A N 1
ATOM 1035 C CA . MET A 1 131 ? 36.619 -20.001 -27.214 1.00 92.25 131 MET A CA 1
ATOM 1036 C C . MET A 1 131 ? 36.825 -21.525 -27.119 1.00 92.25 131 MET A C 1
ATOM 1038 O O . MET A 1 131 ? 37.145 -22.030 -26.038 1.00 92.25 131 MET A O 1
ATOM 1042 N N . PRO A 1 132 ? 36.699 -22.298 -28.219 1.00 85.19 132 PRO A N 1
ATOM 1043 C CA . PRO A 1 132 ? 36.741 -23.762 -28.157 1.00 85.19 132 PRO A CA 1
ATOM 1044 C C . PRO A 1 132 ? 38.049 -24.309 -27.581 1.00 85.19 132 PRO A C 1
ATOM 1046 O O . PRO A 1 132 ? 38.023 -25.285 -26.840 1.00 85.19 132 PRO A O 1
ATOM 1049 N N . GLN A 1 133 ? 39.170 -23.646 -27.870 1.00 84.94 133 GLN A N 1
ATOM 1050 C CA . GLN A 1 133 ? 40.500 -24.002 -27.366 1.00 84.94 133 GLN A CA 1
ATOM 1051 C C . GLN A 1 133 ? 40.576 -23.878 -25.837 1.00 84.94 133 GLN A C 1
ATOM 1053 O O . GLN A 1 133 ? 41.006 -24.808 -25.166 1.00 84.94 133 GLN A O 1
ATOM 1058 N N . ALA A 1 134 ? 40.074 -22.772 -25.277 1.00 83.38 134 ALA A N 1
ATOM 1059 C CA . ALA A 1 134 ? 40.050 -22.543 -23.831 1.00 83.38 134 ALA A CA 1
ATOM 1060 C C . ALA A 1 134 ? 39.077 -23.485 -23.100 1.00 83.38 134 ALA A C 1
ATOM 1062 O O . ALA A 1 134 ? 39.286 -23.823 -21.935 1.00 83.38 134 ALA A O 1
ATOM 1063 N N . ARG A 1 135 ? 38.003 -23.911 -23.779 1.00 82.75 135 ARG A N 1
ATOM 1064 C CA . ARG A 1 135 ? 37.032 -24.873 -23.245 1.00 82.75 135 ARG A CA 1
ATOM 1065 C C . ARG A 1 135 ? 37.555 -26.313 -23.281 1.00 82.75 135 ARG A C 1
ATOM 1067 O O . ARG A 1 135 ? 37.348 -27.043 -22.318 1.00 82.75 135 ARG A O 1
ATOM 1074 N N . ALA A 1 136 ? 38.212 -26.714 -24.370 1.00 76.44 136 ALA A N 1
ATOM 1075 C CA . ALA A 1 136 ? 38.738 -28.066 -24.557 1.00 76.44 136 ALA A CA 1
ATOM 1076 C C . ALA A 1 136 ? 39.904 -28.376 -23.608 1.00 76.44 136 ALA A C 1
ATOM 1078 O O . ALA A 1 136 ? 39.965 -29.471 -23.059 1.00 76.44 136 ALA A O 1
ATOM 1079 N N . ASP A 1 137 ? 40.761 -27.394 -23.329 1.00 73.12 137 ASP A N 1
ATOM 1080 C CA . ASP A 1 137 ? 41.890 -27.538 -22.397 1.00 73.12 137 ASP A CA 1
ATOM 1081 C C . ASP A 1 137 ? 41.452 -27.881 -20.956 1.00 73.12 137 ASP A C 1
ATOM 1083 O O . ASP A 1 137 ? 42.205 -28.445 -20.170 1.00 73.12 137 ASP A O 1
ATOM 1087 N N . ARG A 1 138 ? 40.190 -27.590 -20.605 1.00 60.09 138 ARG A N 1
ATOM 1088 C CA . ARG A 1 138 ? 39.598 -27.908 -19.295 1.00 60.09 138 ARG A CA 1
ATOM 1089 C C . ARG A 1 138 ? 38.754 -29.179 -19.279 1.00 60.09 138 ARG A C 1
ATOM 1091 O O . ARG A 1 138 ? 38.286 -29.566 -18.208 1.00 60.09 138 ARG A O 1
ATOM 1098 N N . SER A 1 139 ? 38.511 -29.804 -20.432 1.00 56.88 139 SER A N 1
ATOM 1099 C CA . SER A 1 139 ? 37.891 -31.130 -20.444 1.00 56.88 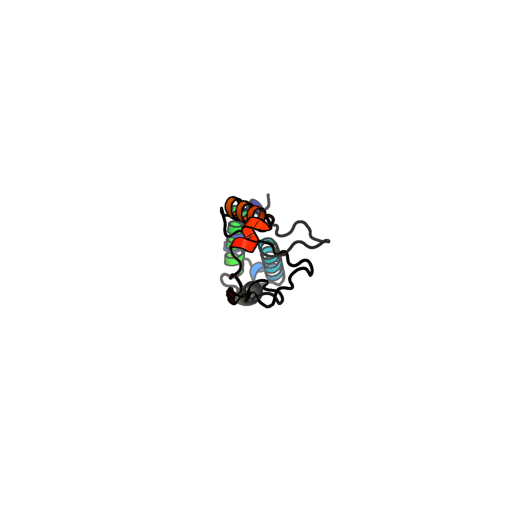139 SER A CA 1
ATOM 1100 C C . SER A 1 139 ? 38.920 -32.162 -19.981 1.00 56.88 139 SER A C 1
ATOM 1102 O O . SER A 1 139 ? 40.077 -32.063 -20.389 1.00 56.88 139 SER A O 1
ATOM 1104 N N . PRO A 1 140 ? 38.553 -33.121 -19.109 1.00 56.38 140 PRO A N 1
ATOM 1105 C CA . PRO A 1 140 ? 39.475 -34.181 -18.730 1.00 56.38 140 PRO A CA 1
ATOM 1106 C C . PRO A 1 140 ? 39.961 -34.868 -20.007 1.00 56.38 140 PRO A C 1
ATOM 1108 O O . PRO A 1 140 ? 39.148 -35.381 -20.778 1.00 56.38 140 PRO A O 1
ATOM 1111 N N . GLN A 1 141 ? 41.273 -34.823 -20.245 1.00 56.09 141 GLN A N 1
ATOM 1112 C CA . GLN A 1 141 ? 41.900 -35.554 -21.341 1.00 56.09 141 GLN A CA 1
ATOM 1113 C C . GLN A 1 141 ? 41.485 -37.026 -21.193 1.00 56.09 141 GLN A C 1
ATOM 1115 O O . GLN A 1 141 ? 41.642 -37.580 -20.096 1.00 56.09 141 GLN A O 1
ATOM 1120 N N . PRO A 1 142 ? 40.914 -37.672 -22.226 1.00 48.78 142 PRO A N 1
ATOM 1121 C CA . PRO A 1 142 ? 40.784 -39.116 -22.191 1.00 48.78 142 PRO A CA 1
ATOM 1122 C C . PRO A 1 142 ? 42.196 -39.673 -22.018 1.00 48.78 142 PRO A C 1
ATOM 1124 O O . PRO A 1 142 ? 43.122 -39.220 -22.684 1.00 48.78 142 PRO A O 1
ATOM 1127 N N . TYR A 1 143 ? 42.355 -40.585 -21.062 1.00 51.69 143 TYR A N 1
ATOM 1128 C CA . TYR A 1 143 ? 43.591 -41.316 -20.810 1.00 51.69 143 TYR A CA 1
ATOM 1129 C C . TYR A 1 143 ? 44.306 -41.629 -22.139 1.00 51.69 143 TYR A C 1
ATOM 1131 O O . TYR A 1 143 ? 43.768 -42.318 -23.005 1.00 51.69 143 TYR A O 1
ATOM 1139 N N . GLU A 1 144 ? 45.505 -41.086 -22.336 1.00 47.84 144 GLU A N 1
ATOM 1140 C CA . GLU A 1 144 ? 46.362 -41.489 -23.446 1.00 47.84 144 GLU A CA 1
ATOM 1141 C C . GLU A 1 144 ? 46.759 -42.952 -23.212 1.00 47.84 144 GLU A C 1
ATOM 1143 O O . GLU A 1 144 ? 47.601 -43.257 -22.367 1.00 47.84 144 GLU A O 1
ATOM 1148 N N . GLN A 1 145 ? 46.145 -43.881 -23.947 1.00 41.91 145 GLN A N 1
ATOM 1149 C CA . GLN A 1 145 ? 46.795 -45.154 -24.242 1.00 41.91 145 GLN A CA 1
ATOM 1150 C C . GLN A 1 145 ? 47.932 -44.850 -25.224 1.00 41.91 145 GLN A C 1
ATOM 1152 O O . GLN A 1 145 ? 47.718 -44.757 -26.431 1.00 41.91 145 GLN A O 1
ATOM 1157 N N . TYR A 1 146 ? 49.129 -44.625 -24.675 1.00 33.19 146 TYR A N 1
ATOM 1158 C CA . TYR A 1 146 ? 50.382 -44.682 -25.429 1.00 33.19 146 TYR A CA 1
ATOM 1159 C C . TYR A 1 146 ? 50.573 -46.099 -26.010 1.00 33.19 146 TYR A C 1
ATOM 1161 O O . TYR A 1 146 ? 50.122 -47.059 -25.377 1.00 33.19 146 TYR A O 1
ATOM 1169 N N . PRO A 1 147 ? 51.193 -46.228 -27.200 1.00 46.78 147 PRO A N 1
ATOM 1170 C CA . PRO A 1 147 ? 51.396 -47.515 -27.867 1.00 46.78 147 PRO A CA 1
ATOM 1171 C C . PRO A 1 147 ? 52.286 -48.480 -27.077 1.00 46.78 147 PRO A C 1
ATOM 1173 O O . PRO A 1 147 ? 53.183 -48.007 -26.341 1.00 46.78 147 PRO A O 1
#

Sequence (147 aa):
GLIGLLNLMSNILKHNPSFKTGKEGQALLNEVFEFLFALPDPSNRHFPKCKSQAARSSAYDLLVELVKGARQNYKQLHEKLLAQHKPGPHSPYPWDYWPHEDGRSDCGYVGLTNLGATCYMASCMQHLYMMPQARADRSPQPYEQYP

Foldseek 3Di:
DLLVVLQVLLVVLLVPDPCLQDPNVLVVLVLLVFLQQPDADPVRNCPVVQPDPSSNVSSVSSLVSSCVVHPVSVVVVVVVVVVSPDQDPCPVDDVPDDVPPDDDDPVPDDADDDPDPCVVVSVVVSVQCVPVVSVVVPDPDDDDPDD

InterPro domains:
  IPR001394 Peptidase C19, ubiquitin carboxyl-terminal hydrolase [PF00443] (110-135)
  IPR018200 Ubiquitin specific protease, conserved site [PS00972] (111-126)
  IPR038765 Papain-like cysteine peptidase superfamily [SSF54001] (97-135)

Organism: NCBI:txid320908

Secondary structure (DSSP, 8-state):
-HHHHHHHHHHHHTT--GGGGSHHHHHHHHHHHHHHHPPP-SS-TT--S--SHHHHHHHHHHHHHHHTT-HHHHHHHHHHHHHHTSPPTT-S--TT--TTSS---TTS-------SS-HHHHHHHHHHHT-HHHHHTTSPPP-----